Protein AF-A0A7V8SQU5-F1 (afdb_monomer_lite)

Foldseek 3Di:
DDCADLPFNFDCVLCVVLADPPWDKDKDWDDDLQPPLPDFIKIFIDTNNHTFKIKTKDQAAPPDVQDDQQQSVQCVVPVPLKDFDDAPFRKIFGLFAIKTKDFFARDPVDPPRGGMMMMIMGGDDCPSVPPDSVRSRVSRSSRRRSVVVRSVVSDDGDDD

Sequence (160 aa):
MPKNLCGLDVPQALYEEMFLPGKKIYHQLHGSWKEYKTDSPTCKYMVDGMPAVSFTPSWEYSSEKGYPDPLFQARRRSVSESKMYKAKYETATWPRGAASVMRCLREPSSKSGADRFMVVVSMANADLENIDGDRAHEYFGKLSEAVMEEVSKKIKCPKP

Structure (mmCIF, N/CA/C/O backbone):
data_AF-A0A7V8SQU5-F1
#
_entry.id   AF-A0A7V8SQU5-F1
#
loop_
_atom_site.group_PDB
_atom_site.id
_atom_site.type_symbol
_atom_site.label_atom_id
_atom_site.label_alt_id
_atom_site.label_comp_id
_atom_site.label_asym_id
_atom_site.label_entity_id
_atom_site.label_seq_id
_atom_site.pdbx_PDB_ins_code
_atom_site.Cartn_x
_atom_site.Cartn_y
_atom_site.Cartn_z
_atom_site.occupancy
_atom_site.B_iso_or_equiv
_atom_site.auth_seq_id
_atom_site.auth_comp_id
_atom_site.auth_asym_id
_atom_site.auth_atom_id
_atom_site.pdbx_PDB_model_num
ATOM 1 N N . MET A 1 1 ? -12.140 -3.058 16.711 1.00 80.56 1 MET A N 1
ATOM 2 C CA . MET A 1 1 ? -11.926 -2.674 15.301 1.00 80.56 1 MET A CA 1
ATOM 3 C C . MET A 1 1 ? -11.504 -1.209 15.233 1.00 80.56 1 MET A C 1
ATOM 5 O O . MET A 1 1 ? -12.140 -0.409 15.918 1.00 80.56 1 MET A O 1
ATOM 9 N N . PRO A 1 2 ? -10.445 -0.835 14.494 1.00 80.44 2 PRO A N 1
ATOM 10 C CA . PRO A 1 2 ? -10.083 0.570 14.313 1.00 80.44 2 PRO A CA 1
ATOM 11 C C . PRO A 1 2 ? -11.071 1.290 13.377 1.00 80.44 2 PRO A C 1
ATOM 13 O O . PRO A 1 2 ? -11.519 0.717 12.386 1.00 80.44 2 PRO A O 1
ATOM 16 N N . LYS A 1 3 ? -11.410 2.551 13.696 1.00 83.00 3 LYS A N 1
ATOM 17 C CA . LYS A 1 3 ? -12.332 3.391 12.897 1.00 83.00 3 LYS A CA 1
ATOM 18 C C . LYS A 1 3 ? -11.715 3.913 11.594 1.00 83.00 3 LYS A C 1
ATOM 20 O O . LYS A 1 3 ? -12.445 4.273 10.685 1.00 83.00 3 LYS A O 1
ATOM 25 N N . ASN A 1 4 ? -10.389 4.007 11.550 1.00 84.25 4 ASN A N 1
ATOM 26 C CA . ASN A 1 4 ? -9.607 4.371 10.376 1.00 84.25 4 ASN A CA 1
ATOM 27 C C . ASN A 1 4 ? -8.306 3.559 10.367 1.00 84.25 4 ASN A C 1
ATOM 29 O O . ASN A 1 4 ? -7.879 3.040 11.406 1.00 84.25 4 ASN A O 1
ATOM 33 N N . LEU A 1 5 ? -7.683 3.448 9.197 1.00 85.50 5 LEU A N 1
ATOM 34 C CA . LEU A 1 5 ? -6.478 2.653 8.999 1.00 85.50 5 LEU A CA 1
ATOM 35 C C . LEU A 1 5 ? -5.279 3.592 8.885 1.00 85.50 5 LEU A C 1
ATOM 37 O O . LEU A 1 5 ? -5.122 4.293 7.894 1.00 85.50 5 LEU A O 1
ATOM 41 N N . CYS A 1 6 ? -4.449 3.663 9.924 1.00 82.44 6 CYS A N 1
ATOM 42 C CA . CYS A 1 6 ? -3.305 4.575 10.001 1.00 82.44 6 CYS A CA 1
ATOM 43 C C . CYS A 1 6 ? -3.666 6.061 9.847 1.00 82.44 6 CYS A C 1
ATOM 45 O O . CYS A 1 6 ? -2.854 6.833 9.346 1.00 82.44 6 CYS A O 1
ATOM 47 N N . GLY A 1 7 ? -4.873 6.482 10.240 1.00 83.81 7 GLY A N 1
ATOM 48 C CA . GLY A 1 7 ? -5.354 7.848 9.989 1.00 83.81 7 GLY A CA 1
ATOM 49 C C . GLY A 1 7 ? -5.730 8.129 8.524 1.00 83.81 7 GLY A C 1
ATOM 50 O O . GLY A 1 7 ? -5.855 9.296 8.138 1.00 83.81 7 GLY A O 1
ATOM 51 N N . LEU A 1 8 ? -5.882 7.078 7.713 1.00 87.38 8 LEU A N 1
ATOM 52 C CA . LEU A 1 8 ? -6.449 7.104 6.366 1.00 87.38 8 LEU A CA 1
ATOM 53 C C . LEU A 1 8 ? -7.908 6.642 6.422 1.00 87.38 8 LEU A C 1
ATOM 55 O O . LEU A 1 8 ? -8.231 5.680 7.128 1.00 87.38 8 LEU A O 1
ATOM 59 N N . ASP A 1 9 ? -8.769 7.284 5.638 1.00 92.06 9 ASP A N 1
ATOM 60 C CA . ASP A 1 9 ? -10.209 7.010 5.597 1.00 92.06 9 ASP A CA 1
ATOM 61 C C . ASP A 1 9 ? -10.525 5.849 4.633 1.00 92.06 9 ASP A C 1
ATOM 63 O O . ASP A 1 9 ? -11.365 5.940 3.741 1.00 92.06 9 ASP A O 1
ATOM 67 N N . VAL A 1 10 ? -9.804 4.735 4.803 1.00 91.19 10 VAL A N 1
ATOM 68 C CA . VAL A 1 10 ? -10.004 3.497 4.037 1.00 91.19 10 VAL A CA 1
ATOM 69 C C . VAL A 1 10 ? -11.324 2.843 4.471 1.00 91.19 10 VAL A C 1
ATOM 71 O O . VAL A 1 10 ? -11.587 2.769 5.673 1.00 91.19 10 VAL A O 1
ATOM 74 N N . PRO A 1 11 ? -12.155 2.325 3.546 1.00 92.06 11 PRO A N 1
ATOM 75 C CA . PRO A 1 11 ? -13.377 1.612 3.908 1.00 92.06 11 PRO A CA 1
ATOM 76 C C . PRO A 1 11 ? -13.114 0.415 4.832 1.00 92.06 11 PRO A C 1
ATOM 78 O O . PRO A 1 11 ? -12.289 -0.445 4.524 1.00 92.06 11 PRO A O 1
ATOM 81 N N . GLN A 1 12 ? -13.864 0.324 5.936 1.00 89.75 12 GLN A N 1
ATOM 82 C CA . GLN A 1 12 ? -13.672 -0.713 6.959 1.00 89.75 12 GLN A CA 1
ATOM 83 C C . GLN A 1 12 ? -13.773 -2.143 6.411 1.00 89.75 12 GLN A C 1
ATOM 85 O O . GLN A 1 12 ? -12.974 -2.999 6.789 1.00 89.75 12 GLN A O 1
ATOM 90 N N . ALA A 1 13 ? -14.684 -2.377 5.462 1.00 89.75 13 ALA A N 1
ATOM 91 C CA . ALA A 1 13 ? -14.873 -3.672 4.806 1.00 89.75 13 ALA A CA 1
ATOM 92 C C . ALA A 1 13 ? -13.598 -4.219 4.130 1.00 89.75 13 ALA A C 1
ATOM 94 O O . ALA A 1 13 ? -13.492 -5.416 3.894 1.00 89.75 13 ALA A O 1
ATOM 95 N N . LEU A 1 14 ? -12.612 -3.365 3.819 1.00 89.06 14 LEU A N 1
ATOM 96 C CA . LEU A 1 14 ? -11.354 -3.791 3.199 1.00 89.06 14 LEU A CA 1
ATOM 97 C C . LEU A 1 14 ? -10.303 -4.272 4.202 1.00 89.06 14 LEU A C 1
ATOM 99 O O . LEU A 1 14 ? -9.347 -4.922 3.796 1.00 89.06 14 LEU A O 1
ATOM 103 N N . TYR A 1 15 ? -10.436 -3.958 5.492 1.00 86.69 15 TYR A N 1
ATOM 104 C CA . TYR A 1 15 ? -9.426 -4.308 6.498 1.00 86.69 15 TYR A CA 1
ATOM 105 C C . TYR A 1 15 ? -9.987 -5.031 7.722 1.00 86.69 15 TYR A C 1
ATOM 107 O O . TYR A 1 15 ? -9.214 -5.464 8.571 1.00 86.69 15 TYR A O 1
ATOM 115 N N . GLU A 1 16 ? -11.305 -5.180 7.846 1.00 85.06 16 GLU A N 1
ATOM 116 C CA . GLU A 1 16 ? -11.910 -5.830 9.010 1.00 85.06 16 GLU A CA 1
ATOM 117 C C . GLU A 1 16 ? -11.478 -7.289 9.190 1.00 85.06 16 GLU A C 1
ATOM 119 O O . GLU A 1 16 ? -11.254 -7.712 10.323 1.00 85.06 16 GLU A O 1
ATOM 124 N N . GLU A 1 17 ? -11.243 -8.020 8.094 1.00 79.94 17 GLU A N 1
ATOM 125 C CA . GLU A 1 17 ? -10.726 -9.398 8.133 1.00 79.94 17 GLU A CA 1
ATOM 126 C C . GLU A 1 17 ? -9.335 -9.494 8.796 1.00 79.94 17 GLU A C 1
ATOM 128 O O . GLU A 1 17 ? -8.969 -10.548 9.310 1.00 79.94 17 GLU A O 1
ATOM 133 N N . MET A 1 18 ? -8.574 -8.393 8.876 1.00 78.06 18 MET A N 1
ATOM 134 C CA . MET A 1 18 ? -7.271 -8.362 9.560 1.00 78.06 18 MET A CA 1
ATOM 135 C C . MET A 1 18 ? -7.377 -8.316 11.087 1.00 78.06 18 MET A C 1
ATOM 137 O O . MET A 1 18 ? -6.387 -8.542 11.785 1.00 78.06 18 MET A O 1
ATOM 141 N N . PHE A 1 19 ? -8.546 -7.961 11.621 1.00 80.25 19 PHE A N 1
ATOM 142 C CA . PHE A 1 19 ? -8.746 -7.649 13.033 1.00 80.25 19 PHE A CA 1
ATOM 143 C C . PHE A 1 19 ? -9.881 -8.496 13.604 1.00 80.25 19 PHE A C 1
ATOM 145 O O . PHE A 1 19 ? -11.001 -8.016 13.799 1.00 80.25 19 PHE A O 1
ATOM 152 N N . LEU A 1 20 ? -9.573 -9.760 13.897 1.00 71.06 20 LEU A N 1
ATOM 153 C CA . LEU A 1 20 ? -10.556 -10.716 14.399 1.00 71.06 20 LEU A CA 1
ATOM 154 C C . LEU A 1 20 ? -11.296 -10.203 15.658 1.00 71.06 20 LEU A C 1
ATOM 156 O O . LEU A 1 20 ? -10.688 -9.555 16.523 1.00 71.06 20 LEU A O 1
ATOM 160 N N . PRO A 1 21 ? -12.603 -10.503 15.798 1.00 69.56 21 PRO A N 1
ATOM 161 C CA . PRO A 1 21 ? -13.385 -10.133 16.975 1.00 69.56 21 PRO A CA 1
ATOM 162 C C . PRO A 1 21 ? -12.774 -10.656 18.283 1.00 69.56 21 PRO A C 1
ATOM 164 O O . PRO A 1 21 ? -12.199 -11.739 18.332 1.00 69.56 21 PRO A O 1
ATOM 167 N N . GLY A 1 22 ? -12.918 -9.890 19.370 1.00 62.59 22 GLY A N 1
ATOM 168 C CA . GLY A 1 22 ? -12.472 -10.294 20.713 1.00 62.59 22 GLY A CA 1
ATOM 169 C C . GLY A 1 22 ? -10.975 -10.120 20.998 1.00 62.59 22 GLY A C 1
ATOM 170 O O . GLY A 1 22 ? -10.549 -10.315 22.134 1.00 62.59 22 GLY A O 1
ATOM 171 N N . LYS A 1 23 ? -10.183 -9.707 20.005 1.00 73.38 23 LYS A N 1
ATOM 172 C CA . LYS A 1 23 ? -8.744 -9.470 20.150 1.00 73.38 23 LYS A CA 1
ATOM 173 C C . LYS A 1 23 ? -8.427 -8.055 20.632 1.00 73.38 23 LYS A C 1
ATOM 175 O O . LYS A 1 23 ? -9.091 -7.088 20.242 1.00 73.38 23 LYS A O 1
ATOM 180 N N . LYS A 1 24 ? -7.380 -7.900 21.449 1.00 75.81 24 LYS A N 1
ATOM 181 C CA . LYS A 1 24 ? -6.889 -6.573 21.861 1.00 75.81 24 LYS A CA 1
ATOM 182 C C . LYS A 1 24 ? -6.062 -5.966 20.737 1.00 75.81 24 LYS A C 1
ATOM 184 O O . LYS A 1 24 ? -5.063 -6.546 20.322 1.00 75.81 24 LYS A O 1
ATOM 189 N N . ILE A 1 25 ? -6.469 -4.788 20.269 1.00 77.44 25 ILE A N 1
ATOM 190 C CA . ILE A 1 25 ? -5.799 -4.081 19.174 1.00 77.44 25 ILE A CA 1
ATOM 191 C C . ILE A 1 25 ? -4.989 -2.926 19.750 1.00 77.44 25 ILE A C 1
ATOM 193 O O . ILE A 1 25 ? -5.543 -2.028 20.383 1.00 77.44 25 ILE A O 1
ATOM 197 N N . TYR A 1 26 ? -3.692 -2.923 19.468 1.00 79.31 26 TYR A N 1
ATOM 198 C CA . TYR A 1 26 ? -2.799 -1.802 19.732 1.00 79.31 26 TYR A CA 1
ATOM 199 C C . TYR A 1 26 ? -2.330 -1.229 18.401 1.00 79.31 26 TYR A C 1
ATOM 201 O O . TYR A 1 26 ? -2.071 -1.981 17.463 1.00 79.31 26 TYR A O 1
ATOM 209 N N . HIS A 1 27 ? -2.210 0.090 18.306 1.00 79.69 27 HIS A N 1
ATOM 210 C CA . HIS A 1 27 ? -1.648 0.735 17.126 1.00 79.69 27 HIS A CA 1
ATOM 211 C C . HIS A 1 27 ? -0.452 1.592 17.523 1.00 79.69 27 HIS A C 1
ATOM 213 O O . HIS A 1 27 ? -0.456 2.243 18.567 1.00 79.69 27 HIS A O 1
ATOM 219 N N . GLN A 1 28 ? 0.565 1.592 16.674 1.00 75.75 28 GLN A N 1
ATOM 220 C CA . GLN A 1 28 ? 1.710 2.484 16.752 1.00 75.75 28 GLN A CA 1
ATOM 221 C C . GLN A 1 28 ? 1.779 3.243 15.433 1.00 75.75 28 GLN A C 1
ATOM 223 O O . GLN A 1 28 ? 1.985 2.641 14.378 1.00 75.75 28 GLN A O 1
ATOM 228 N N . LEU A 1 29 ? 1.567 4.554 15.501 1.00 76.06 29 LEU A N 1
ATOM 229 C CA . LEU A 1 29 ? 1.781 5.471 14.392 1.00 76.06 29 LEU A CA 1
ATOM 230 C C . LEU A 1 29 ? 2.966 6.361 14.762 1.00 76.06 29 LEU A C 1
ATOM 232 O O . LEU A 1 29 ? 2.891 7.125 15.722 1.00 76.06 29 LEU A O 1
ATOM 236 N N . HIS A 1 30 ? 4.056 6.248 14.012 1.00 70.06 30 HIS A N 1
ATOM 237 C CA . HIS A 1 30 ? 5.184 7.165 14.120 1.00 70.06 30 HIS A CA 1
ATOM 238 C C . HIS A 1 30 ? 5.071 8.201 13.007 1.00 70.06 30 HIS A C 1
ATOM 240 O O . HIS A 1 30 ? 5.063 7.820 11.844 1.00 70.06 30 HIS A O 1
ATOM 246 N N . GLY A 1 31 ? 4.995 9.489 13.350 1.00 67.19 31 GLY A N 1
ATOM 247 C CA . GLY A 1 31 ? 4.848 10.586 12.386 1.00 67.19 31 GLY A CA 1
ATOM 248 C C . GLY A 1 31 ? 3.400 10.849 11.956 1.00 67.19 31 GLY A C 1
ATOM 249 O O . GLY A 1 31 ? 2.453 10.262 12.479 1.00 67.19 31 GLY A O 1
ATOM 250 N N . SER A 1 32 ? 3.215 11.757 10.998 1.00 66.44 32 SER A N 1
ATOM 251 C CA . SER A 1 32 ? 1.896 12.122 10.478 1.00 66.44 32 SER A CA 1
ATOM 252 C C . SER A 1 32 ? 1.882 12.151 8.953 1.00 66.44 32 SER A C 1
ATOM 254 O O . SER A 1 32 ? 2.861 12.542 8.316 1.00 66.44 32 SER A O 1
ATOM 256 N N . TRP A 1 33 ? 0.734 11.824 8.344 1.00 67.75 33 TRP A N 1
ATOM 257 C CA . TRP A 1 33 ? 0.581 11.947 6.888 1.00 67.75 33 TRP A CA 1
ATOM 258 C C . TRP A 1 33 ? 0.633 13.399 6.377 1.00 67.75 33 TRP A C 1
ATOM 260 O O . TRP A 1 33 ? 0.684 13.625 5.172 1.00 67.75 33 TRP A O 1
ATOM 270 N N . LYS A 1 34 ? 0.636 14.390 7.279 1.00 58.00 34 LYS A N 1
ATOM 271 C CA . LYS A 1 34 ? 0.696 15.822 6.954 1.00 58.00 34 LYS A CA 1
ATOM 272 C C . LYS A 1 34 ? 2.126 16.384 6.939 1.00 58.00 34 LYS A C 1
ATOM 274 O O . LYS A 1 34 ? 2.353 17.407 6.300 1.00 58.00 34 LYS A O 1
ATOM 279 N N . GLU A 1 35 ? 3.087 15.722 7.587 1.00 55.97 35 GLU A N 1
ATOM 280 C CA . GLU A 1 35 ? 4.474 16.195 7.771 1.00 55.97 35 GLU A CA 1
ATOM 281 C C . GLU A 1 35 ? 5.499 15.423 6.915 1.00 55.97 35 GLU A C 1
ATOM 283 O O . GLU A 1 35 ? 6.696 15.449 7.184 1.00 55.97 35 GLU A O 1
ATOM 288 N N . TYR A 1 36 ? 5.044 14.792 5.825 1.00 57.69 36 TYR A N 1
ATOM 289 C CA . TYR A 1 36 ? 5.797 13.907 4.911 1.00 57.69 36 TYR A CA 1
ATOM 290 C C . TYR A 1 36 ? 7.029 14.493 4.198 1.00 57.69 36 TYR A C 1
ATOM 292 O O . TYR A 1 36 ? 7.591 13.877 3.285 1.00 57.69 36 TYR A O 1
ATOM 300 N N . LYS A 1 37 ? 7.450 15.701 4.579 1.00 54.41 37 LYS A N 1
ATOM 301 C CA . LYS A 1 37 ? 8.622 16.372 4.025 1.00 54.41 37 LYS A CA 1
ATOM 302 C C . LYS A 1 37 ? 9.927 15.687 4.424 1.00 54.41 37 LYS A C 1
ATOM 304 O O . LYS A 1 37 ? 10.874 15.797 3.647 1.00 54.41 37 LYS A O 1
ATOM 309 N N . THR A 1 38 ? 9.996 14.966 5.548 1.00 50.94 38 THR A N 1
ATOM 310 C CA . THR A 1 38 ? 11.256 14.392 6.069 1.00 50.94 38 THR A CA 1
ATOM 311 C C . THR A 1 38 ? 11.176 12.901 6.386 1.00 50.94 38 THR A C 1
ATOM 313 O O . THR A 1 38 ? 11.974 12.157 5.818 1.00 50.94 38 THR A O 1
ATOM 316 N N . ASP A 1 39 ? 10.186 12.460 7.170 1.00 56.66 39 ASP A N 1
ATOM 317 C CA . ASP A 1 39 ? 10.068 11.072 7.638 1.00 56.66 39 ASP A CA 1
ATOM 318 C C . ASP A 1 39 ? 8.797 10.404 7.104 1.00 56.66 39 ASP A C 1
ATOM 320 O O . ASP A 1 39 ? 7.720 10.999 7.091 1.00 56.66 39 ASP A O 1
ATOM 324 N N . SER A 1 40 ? 8.921 9.158 6.638 1.00 62.28 40 SER A N 1
ATOM 325 C CA . SER A 1 40 ? 7.778 8.383 6.145 1.00 62.28 40 SER A CA 1
ATOM 326 C C . SER A 1 40 ? 7.070 7.719 7.332 1.00 62.28 40 SER A C 1
ATOM 328 O O . SER A 1 40 ? 7.663 6.816 7.929 1.00 62.28 40 SER A O 1
ATOM 330 N N . PRO A 1 41 ? 5.844 8.128 7.724 1.00 67.38 41 PRO A N 1
ATOM 331 C CA . PRO A 1 41 ? 5.166 7.556 8.866 1.00 67.38 41 PRO A CA 1
ATOM 332 C C . PRO A 1 41 ? 4.981 6.060 8.731 1.00 67.38 41 PRO A C 1
ATOM 334 O O . PRO A 1 41 ? 4.337 5.561 7.816 1.00 67.38 41 PRO A O 1
ATOM 337 N N . THR A 1 42 ? 5.531 5.335 9.691 1.00 76.62 42 THR A N 1
ATOM 338 C CA . THR A 1 42 ? 5.291 3.906 9.797 1.00 76.62 42 THR A CA 1
ATOM 339 C C . THR A 1 42 ? 4.106 3.684 10.708 1.00 76.62 42 THR A C 1
ATOM 341 O O . THR A 1 42 ? 3.994 4.261 11.792 1.00 76.62 42 THR A O 1
ATOM 344 N N . CYS A 1 43 ? 3.202 2.835 10.244 1.00 85.06 43 CYS A N 1
ATOM 345 C CA . CYS A 1 43 ? 2.027 2.455 10.993 1.00 85.06 43 CYS A CA 1
ATOM 346 C C . CYS A 1 43 ? 2.030 0.947 11.171 1.00 85.06 43 CYS A C 1
ATOM 348 O O . CYS A 1 43 ? 2.193 0.194 10.209 1.00 85.06 43 CYS A O 1
ATOM 350 N N . LYS A 1 44 ? 1.876 0.506 12.414 1.00 85.62 44 LYS A N 1
ATOM 351 C CA . LYS A 1 44 ? 1.815 -0.904 12.774 1.00 85.62 44 LYS A CA 1
ATOM 352 C C . LYS A 1 44 ? 0.624 -1.132 13.679 1.00 85.62 44 LYS A C 1
ATOM 354 O O . LYS A 1 44 ? 0.413 -0.388 14.636 1.00 85.62 44 LYS A O 1
ATOM 359 N N . TYR A 1 45 ? -0.116 -2.190 13.401 1.00 85.06 45 TYR A N 1
ATOM 360 C CA . TYR A 1 45 ? -1.120 -2.704 14.310 1.00 85.06 45 TYR A CA 1
ATOM 361 C C . TYR A 1 45 ? -0.655 -4.023 14.903 1.00 85.06 45 TYR A C 1
ATOM 363 O O . TYR A 1 45 ? -0.081 -4.862 14.207 1.00 85.06 45 TYR A O 1
ATOM 371 N N . MET A 1 46 ? -0.944 -4.201 16.185 1.00 82.00 46 MET A N 1
ATOM 372 C CA . MET A 1 46 ? -0.730 -5.438 16.915 1.00 82.00 46 MET A CA 1
ATOM 373 C C . MET A 1 46 ? -2.072 -5.990 17.389 1.00 82.00 46 MET A C 1
ATOM 375 O O . MET A 1 46 ? -2.917 -5.235 17.872 1.00 82.00 46 MET A O 1
ATOM 379 N N . VAL A 1 47 ? -2.245 -7.300 17.270 1.00 80.50 47 VAL A N 1
ATOM 380 C CA . VAL A 1 47 ? -3.416 -8.064 17.706 1.00 80.50 47 VAL A CA 1
ATOM 381 C C . VAL A 1 47 ? -2.923 -9.040 18.770 1.00 80.50 47 VAL A C 1
ATOM 383 O O . VAL A 1 47 ? -2.027 -9.837 18.509 1.00 80.50 47 VAL A O 1
ATOM 386 N N . ASP A 1 48 ? -3.431 -8.912 19.998 1.00 80.88 48 ASP A N 1
ATOM 387 C CA . ASP A 1 48 ? -2.958 -9.654 21.181 1.00 80.88 48 ASP A CA 1
ATOM 388 C C . ASP A 1 48 ? -1.433 -9.561 21.405 1.00 80.88 48 ASP A C 1
ATOM 390 O O . ASP A 1 48 ? -0.782 -10.504 21.845 1.00 80.88 48 ASP A O 1
ATOM 394 N N . GLY A 1 49 ? -0.843 -8.402 21.095 1.00 73.44 49 GLY A N 1
ATOM 395 C CA . GLY A 1 49 ? 0.597 -8.161 21.248 1.00 73.44 49 GLY A CA 1
ATOM 396 C C . GLY A 1 49 ? 1.470 -8.702 20.109 1.00 73.44 49 GLY A C 1
ATOM 397 O O . GLY A 1 49 ? 2.671 -8.450 20.114 1.00 73.44 49 GLY A O 1
ATOM 398 N N . MET A 1 50 ? 0.893 -9.373 19.106 1.00 74.25 50 MET A N 1
ATOM 399 C CA . MET A 1 50 ? 1.609 -9.822 17.906 1.00 74.25 50 MET A CA 1
ATOM 400 C C . MET A 1 50 ? 1.398 -8.852 16.736 1.00 74.25 50 MET A C 1
ATOM 402 O O . MET A 1 50 ? 0.283 -8.354 16.570 1.00 74.25 50 MET A O 1
ATOM 406 N N . PRO A 1 51 ? 2.417 -8.568 15.899 1.00 72.19 51 PRO A N 1
ATOM 407 C CA . PRO A 1 51 ? 2.239 -7.759 14.696 1.00 72.19 51 PRO A CA 1
ATOM 408 C C . PRO A 1 51 ? 1.165 -8.362 13.784 1.00 72.19 51 PRO A C 1
ATOM 410 O O . PRO A 1 51 ? 1.254 -9.524 13.402 1.00 72.19 51 PRO A O 1
ATOM 413 N N . ALA A 1 52 ? 0.158 -7.572 13.423 1.00 81.44 52 ALA A N 1
ATOM 414 C CA . ALA A 1 52 ? -0.915 -8.005 12.535 1.00 81.44 52 ALA A CA 1
ATOM 415 C C . ALA A 1 52 ? -0.713 -7.450 11.129 1.00 81.44 52 ALA A C 1
ATOM 417 O O . ALA A 1 52 ? -0.591 -8.212 10.172 1.00 81.44 52 ALA A O 1
ATOM 418 N N . VAL A 1 53 ? -0.603 -6.124 11.024 1.00 85.12 53 VAL A N 1
ATOM 419 C CA . VAL A 1 53 ? -0.410 -5.419 9.757 1.00 85.12 53 VAL A CA 1
ATOM 420 C C . VAL A 1 53 ? 0.536 -4.235 9.937 1.00 85.12 53 VAL A C 1
ATOM 422 O O . VAL A 1 53 ? 0.514 -3.544 10.960 1.00 85.12 53 VAL A O 1
ATOM 425 N N . SER A 1 54 ? 1.373 -3.997 8.934 1.00 87.81 54 SER A N 1
ATOM 426 C CA . SER A 1 54 ? 2.265 -2.851 8.847 1.00 87.81 54 SER A CA 1
ATOM 427 C C . SER A 1 54 ? 2.118 -2.133 7.514 1.00 87.81 54 SER A C 1
ATOM 429 O O . SER A 1 54 ? 2.048 -2.769 6.462 1.00 87.81 54 SER A O 1
ATOM 431 N N . PHE A 1 55 ? 2.164 -0.810 7.581 1.00 89.19 55 PHE A N 1
ATOM 432 C CA . PHE A 1 55 ? 2.191 0.094 6.445 1.00 89.19 55 PHE A CA 1
ATOM 433 C C . PHE A 1 55 ? 3.541 0.798 6.464 1.00 89.19 55 PHE A C 1
ATOM 435 O O . PHE A 1 55 ? 3.897 1.472 7.438 1.00 89.19 55 PHE A O 1
ATOM 442 N N . THR A 1 56 ? 4.314 0.588 5.406 1.00 88.56 56 THR A N 1
ATOM 443 C CA . THR A 1 56 ? 5.655 1.144 5.236 1.00 88.56 56 THR A CA 1
ATOM 444 C C . THR A 1 56 ? 5.663 2.007 3.982 1.00 88.56 56 THR A C 1
ATOM 446 O O . THR A 1 56 ? 5.769 1.479 2.874 1.00 88.56 56 THR A O 1
ATOM 449 N N . PRO A 1 57 ? 5.490 3.322 4.143 1.00 87.50 57 PRO A N 1
ATOM 450 C CA . PRO A 1 57 ? 5.639 4.269 3.060 1.00 87.50 57 PRO A CA 1
ATOM 451 C C . PRO A 1 57 ? 7.112 4.601 2.830 1.00 87.50 57 PRO A C 1
ATOM 453 O O . PRO A 1 57 ? 7.909 4.598 3.770 1.00 87.50 57 PRO A O 1
ATOM 456 N N . SER A 1 58 ? 7.454 4.940 1.595 1.00 85.81 58 SER A N 1
ATOM 457 C CA . SER A 1 58 ? 8.787 5.405 1.231 1.00 85.81 58 SER A CA 1
ATOM 458 C C . SER A 1 58 ? 8.758 6.288 -0.015 1.00 85.81 58 SER A C 1
ATOM 460 O O . SER A 1 58 ? 7.929 6.127 -0.913 1.00 85.81 58 SER A O 1
ATOM 462 N N . TRP A 1 59 ? 9.683 7.245 -0.049 1.00 84.75 59 TRP A N 1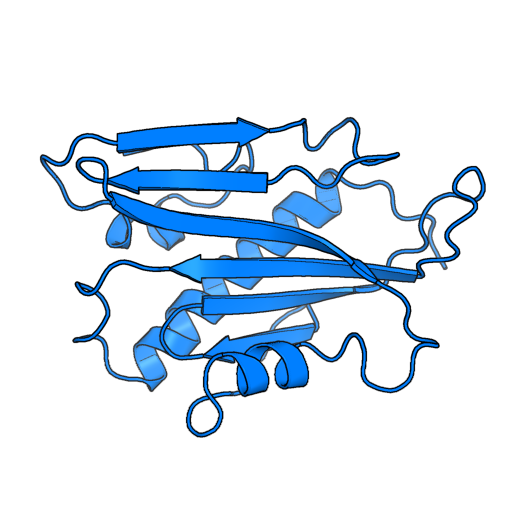
ATOM 463 C CA . TRP A 1 59 ? 10.027 7.992 -1.255 1.00 84.75 59 TRP A CA 1
ATOM 464 C C . TRP A 1 59 ? 11.101 7.226 -2.018 1.00 84.75 59 TRP A C 1
ATOM 466 O O . TRP A 1 59 ? 12.097 6.822 -1.424 1.00 84.75 59 TRP A O 1
ATOM 476 N N . GLU A 1 60 ? 10.896 7.052 -3.317 1.00 84.69 60 GLU A N 1
ATOM 477 C CA . GLU A 1 60 ? 11.694 6.173 -4.166 1.00 84.69 60 GLU A CA 1
ATOM 478 C C . GLU A 1 60 ? 12.168 6.903 -5.434 1.00 84.69 60 GLU A C 1
ATOM 480 O O . GLU A 1 60 ? 11.558 7.887 -5.869 1.00 84.69 60 GLU A O 1
ATOM 485 N N . TYR A 1 61 ? 13.238 6.392 -6.046 1.00 82.06 61 TYR A N 1
ATOM 486 C CA . TYR A 1 61 ? 13.881 6.969 -7.229 1.00 82.06 61 TYR A CA 1
ATOM 487 C C . TYR A 1 61 ? 13.701 6.088 -8.453 1.00 82.06 61 TYR A C 1
ATOM 489 O O . TYR A 1 61 ? 14.208 4.973 -8.479 1.00 82.06 61 TYR A O 1
ATOM 497 N N . SER A 1 62 ? 13.066 6.590 -9.508 1.00 75.19 62 SER A N 1
ATOM 498 C CA . SER A 1 62 ? 12.948 5.850 -10.770 1.00 75.19 62 SER A CA 1
ATOM 499 C C . SER A 1 62 ? 14.274 5.644 -11.505 1.00 75.19 62 SER A C 1
ATOM 501 O O . SER A 1 62 ? 14.364 4.766 -12.362 1.00 75.19 62 SER A O 1
ATOM 503 N N . SER A 1 63 ? 15.286 6.461 -11.198 1.00 66.50 63 SER A N 1
ATOM 504 C CA . SER A 1 63 ? 16.612 6.412 -11.815 1.00 66.50 63 SER A CA 1
ATOM 505 C C . SER A 1 63 ? 17.537 5.360 -11.197 1.00 66.50 63 SER A C 1
ATOM 507 O O . SER A 1 63 ? 18.586 5.059 -11.774 1.00 66.50 63 SER A O 1
ATOM 509 N N . GLU A 1 64 ? 17.178 4.777 -10.050 1.00 66.06 64 GLU A N 1
ATOM 510 C CA . GLU A 1 64 ? 17.980 3.735 -9.419 1.00 66.06 64 GLU A CA 1
ATOM 511 C C . GLU A 1 64 ? 17.804 2.391 -10.137 1.00 66.06 64 GLU A C 1
ATOM 513 O O . GLU A 1 64 ? 16.700 1.918 -10.410 1.00 66.06 64 GLU A O 1
ATOM 518 N N . LYS A 1 65 ? 18.923 1.723 -10.447 1.00 55.28 65 LYS A N 1
ATOM 519 C CA . LYS A 1 65 ? 18.884 0.377 -11.031 1.00 55.28 65 LYS A CA 1
ATOM 520 C C . LYS A 1 65 ? 18.186 -0.584 -10.064 1.00 55.28 65 LYS A C 1
ATOM 522 O O . LYS A 1 65 ? 18.731 -0.914 -9.017 1.00 55.28 65 LYS A O 1
ATOM 527 N N . GLY A 1 66 ? 17.024 -1.091 -10.470 1.00 61.84 66 GLY A N 1
ATOM 528 C CA . GLY A 1 66 ? 16.279 -2.105 -9.723 1.00 61.84 66 GLY A CA 1
ATOM 529 C C . GLY A 1 66 ? 15.200 -1.572 -8.775 1.00 61.84 66 GLY A C 1
ATOM 530 O O . GLY A 1 66 ? 14.584 -2.395 -8.103 1.00 61.84 66 GLY A O 1
ATOM 531 N N . TYR A 1 67 ? 14.918 -0.262 -8.742 1.00 61.31 67 TYR A N 1
ATOM 532 C CA . TYR A 1 67 ? 13.767 0.294 -8.014 1.00 61.31 67 TYR A CA 1
ATOM 533 C C . TYR A 1 67 ? 13.160 1.548 -8.680 1.00 61.31 67 TYR A C 1
ATOM 535 O O . TYR A 1 67 ? 13.841 2.205 -9.457 1.00 61.31 67 TYR A O 1
ATOM 543 N N . PRO A 1 68 ? 11.880 1.885 -8.384 1.00 64.88 68 PRO A N 1
ATOM 544 C CA . PRO A 1 68 ? 10.911 1.096 -7.633 1.00 64.88 68 PRO A CA 1
ATOM 545 C C . PRO A 1 68 ? 9.931 0.362 -8.550 1.00 64.88 68 PRO A C 1
ATOM 547 O O . PRO A 1 68 ? 8.954 0.927 -9.045 1.00 64.88 68 PRO A O 1
ATOM 550 N N . ASP A 1 69 ? 10.195 -0.927 -8.746 1.00 81.19 69 ASP A N 1
ATOM 551 C CA . ASP A 1 69 ? 9.242 -1.859 -9.338 1.00 81.19 69 ASP A CA 1
ATOM 552 C C . ASP A 1 69 ? 8.455 -2.536 -8.194 1.00 81.19 69 ASP A C 1
ATOM 554 O O . ASP A 1 69 ? 9.055 -3.267 -7.390 1.00 81.19 69 ASP A O 1
ATOM 558 N N . PRO A 1 70 ? 7.131 -2.310 -8.069 1.00 81.88 70 PRO A N 1
ATOM 559 C CA . PRO A 1 70 ? 6.324 -2.973 -7.048 1.00 81.88 70 PRO A CA 1
ATOM 560 C C . PRO A 1 70 ? 6.404 -4.501 -7.169 1.00 81.88 70 PRO A C 1
ATOM 562 O O . PRO A 1 70 ? 6.407 -5.196 -6.150 1.00 81.88 70 PRO A O 1
ATOM 565 N N . LEU A 1 71 ? 6.553 -5.043 -8.383 1.00 83.69 71 LEU A N 1
ATOM 566 C CA . LEU A 1 71 ? 6.714 -6.477 -8.602 1.00 83.69 71 LEU A CA 1
ATOM 567 C C . LEU A 1 71 ? 8.047 -6.982 -8.056 1.00 83.69 71 LEU A C 1
ATOM 569 O O . LEU A 1 71 ? 8.101 -8.077 -7.500 1.00 83.69 71 LEU A O 1
ATOM 573 N N . PHE A 1 72 ? 9.113 -6.187 -8.143 1.00 85.44 72 PHE A N 1
ATOM 574 C CA . PHE 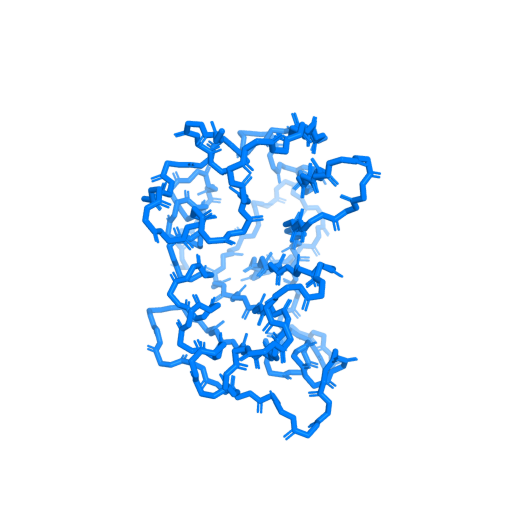A 1 72 ? 10.383 -6.525 -7.507 1.00 85.44 72 PHE A CA 1
ATOM 575 C C . PHE A 1 72 ? 10.253 -6.568 -5.976 1.00 85.44 72 PHE A C 1
ATOM 577 O O . PHE A 1 72 ? 10.714 -7.526 -5.350 1.00 85.44 72 PHE A O 1
ATOM 584 N N . GLN A 1 73 ? 9.555 -5.602 -5.362 1.00 84.06 73 GLN A N 1
ATOM 585 C CA . GLN A 1 73 ? 9.257 -5.643 -3.920 1.00 84.06 73 GLN A CA 1
ATOM 586 C C . GLN A 1 73 ? 8.429 -6.869 -3.526 1.00 84.06 73 GLN A C 1
ATOM 588 O O . GLN A 1 73 ? 8.695 -7.474 -2.481 1.00 84.06 73 GLN A O 1
ATOM 593 N N . ALA A 1 74 ? 7.439 -7.229 -4.342 1.00 82.00 74 ALA A N 1
ATOM 594 C CA . ALA A 1 74 ? 6.616 -8.410 -4.128 1.00 82.00 74 ALA A CA 1
ATOM 595 C C . ALA A 1 74 ? 7.450 -9.695 -4.241 1.00 82.00 74 ALA A C 1
ATOM 597 O O . ALA A 1 74 ? 7.409 -10.521 -3.334 1.00 82.00 74 ALA A O 1
ATOM 598 N N . ARG A 1 75 ? 8.297 -9.823 -5.272 1.00 85.56 75 ARG A N 1
ATOM 599 C CA . ARG A 1 75 ? 9.201 -10.972 -5.478 1.00 85.56 75 ARG A CA 1
ATOM 600 C C . ARG A 1 75 ? 10.177 -11.179 -4.329 1.00 85.56 75 ARG A C 1
ATOM 602 O O . ARG A 1 75 ? 10.412 -12.314 -3.932 1.00 85.56 75 ARG A O 1
ATOM 609 N N . ARG A 1 76 ? 10.724 -10.100 -3.756 1.00 84.75 76 ARG A N 1
ATOM 610 C CA . ARG A 1 76 ? 11.595 -10.189 -2.568 1.00 84.75 76 ARG A CA 1
ATOM 611 C C . ARG A 1 76 ? 10.884 -10.760 -1.339 1.00 84.75 76 ARG A C 1
ATOM 613 O O . ARG A 1 76 ? 11.561 -11.236 -0.435 1.00 84.75 76 ARG A O 1
ATOM 620 N N . ARG A 1 77 ? 9.552 -10.670 -1.284 1.00 83.44 77 ARG A N 1
ATOM 621 C CA . ARG A 1 77 ? 8.722 -11.140 -0.163 1.00 83.44 77 ARG A CA 1
ATOM 622 C C . ARG A 1 77 ? 8.068 -12.491 -0.435 1.00 83.44 77 ARG A C 1
ATOM 624 O O . ARG A 1 77 ? 7.870 -13.250 0.504 1.00 83.44 77 ARG A O 1
ATOM 631 N N . SER A 1 78 ? 7.762 -12.793 -1.694 1.00 78.75 78 SER A N 1
ATOM 632 C CA . SER A 1 78 ? 7.365 -14.120 -2.154 1.00 78.75 78 SER A CA 1
ATOM 633 C C . SER A 1 78 ? 7.737 -14.298 -3.625 1.00 78.75 78 SER A C 1
ATOM 635 O O . SER A 1 78 ? 7.138 -13.693 -4.517 1.00 78.75 78 SER A O 1
ATOM 637 N N . VAL A 1 79 ? 8.758 -15.118 -3.879 1.00 73.69 79 VAL A N 1
ATOM 638 C CA . VAL A 1 79 ? 9.348 -15.285 -5.216 1.00 73.69 79 VAL A CA 1
ATOM 639 C C . VAL A 1 79 ? 8.351 -15.921 -6.188 1.00 73.69 79 VAL A C 1
ATOM 641 O O . VAL A 1 79 ? 8.210 -15.440 -7.310 1.00 73.69 79 VAL A O 1
ATOM 644 N N . SER A 1 80 ? 7.647 -16.972 -5.763 1.00 76.44 80 SER A N 1
ATOM 645 C CA . SER A 1 80 ? 6.772 -17.789 -6.617 1.00 76.44 80 SER A CA 1
ATOM 646 C C . SER A 1 80 ? 5.337 -17.280 -6.728 1.00 76.44 80 SER A C 1
ATOM 648 O O . SER A 1 80 ? 4.660 -17.587 -7.703 1.00 76.44 80 SER A O 1
ATOM 650 N N . GLU A 1 81 ? 4.871 -16.494 -5.759 1.00 83.69 81 GLU A N 1
ATOM 651 C CA . GLU A 1 81 ? 3.465 -16.083 -5.651 1.00 83.69 81 GLU A CA 1
ATOM 652 C C . GLU A 1 81 ? 3.322 -14.564 -5.731 1.00 83.69 81 GLU A C 1
ATOM 654 O O . GLU A 1 81 ? 2.478 -13.974 -5.073 1.00 83.69 81 GLU A O 1
ATOM 659 N N . SER A 1 82 ? 4.187 -13.892 -6.486 1.00 89.62 82 SER A N 1
ATOM 660 C CA . SER A 1 82 ? 4.067 -12.453 -6.719 1.00 89.62 82 SER A CA 1
ATOM 661 C C . SER A 1 82 ? 3.357 -12.181 -8.041 1.00 89.62 82 SER A C 1
ATOM 663 O O . SER A 1 82 ? 3.691 -12.767 -9.072 1.00 89.62 82 SER A O 1
ATOM 665 N N . LYS A 1 83 ? 2.370 -11.279 -8.031 1.00 91.88 83 LYS A N 1
ATOM 666 C CA . LYS A 1 83 ? 1.571 -10.939 -9.218 1.00 91.88 83 LYS A CA 1
ATOM 667 C C . LYS A 1 83 ? 1.326 -9.439 -9.306 1.00 91.88 83 LYS A C 1
ATOM 669 O O . LYS A 1 83 ? 1.123 -8.774 -8.290 1.00 91.88 83 LYS A O 1
ATOM 674 N N . MET A 1 84 ? 1.297 -8.915 -10.530 1.00 94.00 84 MET A N 1
ATOM 675 C CA . MET A 1 84 ? 0.754 -7.578 -10.774 1.00 94.00 84 MET A CA 1
ATOM 676 C C . MET A 1 84 ? -0.754 -7.594 -10.536 1.00 94.00 84 MET A C 1
ATOM 678 O O . MET A 1 84 ? -1.445 -8.508 -10.983 1.00 94.00 84 MET A O 1
ATOM 682 N N . TYR A 1 85 ? -1.255 -6.572 -9.852 1.00 93.81 85 TYR A N 1
ATOM 683 C CA . TYR A 1 85 ? -2.677 -6.354 -9.634 1.00 93.81 85 TYR A CA 1
ATOM 684 C C . TYR A 1 85 ? -3.144 -5.197 -10.517 1.00 93.81 85 TYR A C 1
ATOM 686 O O . TYR A 1 85 ? -2.515 -4.140 -10.568 1.00 93.81 85 TYR A O 1
ATOM 694 N N . LYS A 1 86 ? -4.235 -5.409 -11.256 1.00 92.06 86 LYS A N 1
ATOM 695 C CA . LYS A 1 86 ? -4.772 -4.406 -12.178 1.00 92.06 86 LYS A CA 1
ATOM 696 C C . LYS A 1 86 ? -5.533 -3.339 -11.384 1.00 92.06 86 LYS A C 1
ATOM 698 O O . LYS A 1 86 ? -6.694 -3.544 -11.051 1.00 92.06 86 LYS A O 1
ATOM 703 N N . ALA A 1 87 ? -4.873 -2.214 -11.129 1.00 88.25 87 ALA A N 1
ATOM 704 C CA . ALA A 1 87 ? -5.379 -1.076 -10.361 1.00 88.25 87 ALA A CA 1
ATOM 705 C C . ALA A 1 87 ? -5.071 0.258 -11.059 1.00 88.25 87 ALA A C 1
ATOM 707 O O . ALA A 1 87 ? -4.365 0.306 -12.070 1.00 88.25 87 ALA A O 1
ATOM 708 N N . LYS A 1 88 ? -5.584 1.357 -10.496 1.00 90.88 88 LYS A N 1
ATOM 709 C CA . LYS A 1 88 ? -5.230 2.735 -10.876 1.00 90.88 88 LYS A CA 1
ATOM 710 C C . LYS A 1 88 ? -3.745 3.048 -10.649 1.00 90.88 88 LYS A C 1
ATOM 712 O O . LYS A 1 88 ? -3.166 3.837 -11.393 1.00 90.88 88 LYS A O 1
ATOM 717 N N . TYR A 1 89 ? -3.152 2.455 -9.617 1.00 91.81 89 TYR A N 1
ATOM 718 C CA . TYR A 1 89 ? -1.748 2.620 -9.244 1.00 91.81 89 TYR A CA 1
ATOM 719 C C . TYR A 1 89 ? -0.925 1.401 -9.675 1.00 91.81 89 TYR A C 1
ATOM 721 O O . TYR A 1 89 ? -1.470 0.319 -9.890 1.00 91.81 89 TYR A O 1
ATOM 729 N N . GLU A 1 90 ? 0.395 1.564 -9.810 1.00 92.94 90 GLU A N 1
ATOM 730 C CA . GLU A 1 90 ? 1.282 0.435 -10.101 1.00 92.94 90 GLU A CA 1
ATOM 731 C C . GLU A 1 90 ? 1.344 -0.457 -8.851 1.00 92.94 90 GLU A C 1
ATOM 733 O O . GLU A 1 90 ? 2.047 -0.138 -7.893 1.00 92.94 90 GLU A O 1
ATOM 738 N N . THR A 1 91 ? 0.581 -1.552 -8.841 1.00 95.00 91 THR A N 1
ATOM 739 C CA . THR A 1 91 ? 0.421 -2.418 -7.665 1.00 95.00 91 THR A CA 1
ATOM 740 C C . THR A 1 91 ? 0.860 -3.845 -7.963 1.00 95.00 91 THR A C 1
ATOM 742 O O . THR A 1 91 ? 0.446 -4.454 -8.950 1.00 95.00 91 THR A O 1
ATOM 745 N N . ALA A 1 92 ? 1.656 -4.412 -7.063 1.00 94.62 92 ALA A N 1
ATOM 746 C CA . ALA A 1 92 ? 1.968 -5.832 -7.038 1.00 94.62 92 ALA A CA 1
ATOM 747 C C . ALA A 1 92 ? 1.623 -6.427 -5.677 1.00 94.62 92 ALA A C 1
ATOM 749 O O . ALA A 1 92 ? 1.680 -5.760 -4.646 1.00 94.62 92 ALA A O 1
ATOM 750 N N . THR A 1 93 ? 1.271 -7.701 -5.683 1.00 94.12 93 THR A N 1
ATOM 751 C CA . THR A 1 93 ? 0.711 -8.425 -4.544 1.00 94.12 93 THR A CA 1
ATOM 752 C C . THR A 1 93 ? 1.488 -9.717 -4.322 1.00 94.12 93 THR A C 1
ATOM 754 O O . THR A 1 93 ? 2.082 -10.261 -5.255 1.00 94.12 93 THR A O 1
ATOM 757 N N . TRP A 1 94 ? 1.490 -10.195 -3.084 1.00 92.00 94 TRP A N 1
ATOM 758 C CA . TRP A 1 94 ? 1.966 -11.513 -2.665 1.00 92.00 94 TRP A CA 1
ATOM 759 C C . TRP A 1 94 ? 1.035 -12.038 -1.556 1.00 92.00 94 TRP A C 1
ATOM 761 O O . TRP A 1 94 ? 0.223 -11.262 -1.045 1.00 92.00 94 TRP A O 1
ATOM 771 N N . PRO A 1 95 ? 1.152 -13.302 -1.109 1.00 88.19 95 PRO A N 1
ATOM 772 C CA . PRO A 1 95 ? 0.179 -13.908 -0.192 1.00 88.19 95 PRO A CA 1
ATOM 773 C C . PRO A 1 95 ? -0.019 -13.181 1.143 1.00 88.19 95 PRO A C 1
ATOM 775 O O . PRO A 1 95 ? -0.985 -13.431 1.850 1.00 88.19 95 PRO A O 1
ATOM 778 N N . ARG A 1 96 ? 0.903 -12.288 1.517 1.00 88.19 96 ARG A N 1
ATOM 779 C CA . ARG A 1 96 ? 0.885 -11.569 2.797 1.00 88.19 96 ARG A CA 1
ATOM 780 C C . ARG A 1 96 ? 0.941 -10.055 2.637 1.00 88.19 96 ARG A C 1
ATOM 782 O O . ARG A 1 96 ? 1.343 -9.363 3.573 1.00 88.19 96 ARG A O 1
ATOM 789 N N . GLY A 1 97 ? 0.637 -9.520 1.459 1.00 92.25 97 GLY A N 1
ATOM 790 C CA . GLY A 1 97 ? 0.667 -8.078 1.283 1.00 92.25 97 GLY A CA 1
ATOM 791 C C . GLY A 1 97 ? 0.693 -7.588 -0.151 1.00 92.25 97 GLY A C 1
ATOM 792 O O . GLY A 1 97 ? 0.500 -8.325 -1.115 1.00 92.25 97 GLY A O 1
ATOM 793 N N . ALA A 1 98 ? 0.940 -6.291 -0.268 1.00 94.50 98 ALA A N 1
ATOM 794 C CA . ALA A 1 98 ? 1.041 -5.599 -1.536 1.00 94.50 98 ALA A CA 1
ATOM 795 C C . ALA A 1 98 ? 1.986 -4.402 -1.449 1.00 94.50 98 ALA A C 1
ATOM 797 O O . ALA A 1 98 ? 2.171 -3.801 -0.390 1.00 94.50 98 ALA A O 1
ATOM 798 N N . ALA A 1 99 ? 2.568 -4.047 -2.585 1.00 94.19 99 ALA A N 1
ATOM 799 C CA . ALA A 1 99 ? 3.320 -2.826 -2.786 1.00 94.19 99 ALA A CA 1
ATOM 800 C C . ALA A 1 99 ? 2.622 -2.040 -3.891 1.00 94.19 99 ALA A C 1
ATOM 802 O O . ALA A 1 99 ? 2.441 -2.558 -4.991 1.00 94.19 99 ALA A O 1
ATOM 803 N N . SER A 1 100 ? 2.237 -0.806 -3.587 1.00 94.38 100 SER A N 1
ATOM 804 C CA . SER A 1 100 ? 1.692 0.133 -4.565 1.00 94.38 100 SER A CA 1
ATOM 805 C C . SER A 1 100 ? 2.647 1.294 -4.748 1.00 94.38 100 SER A C 1
ATOM 807 O O . SER A 1 100 ? 3.222 1.779 -3.774 1.00 94.38 100 SER A O 1
ATOM 809 N N . VAL A 1 101 ? 2.784 1.761 -5.983 1.00 92.19 101 VAL A N 1
ATOM 810 C CA . VAL A 1 101 ? 3.628 2.889 -6.371 1.00 92.19 101 VAL A CA 1
ATOM 811 C C . VAL A 1 101 ? 2.788 3.907 -7.135 1.00 92.19 101 VAL A C 1
ATOM 813 O O . VAL A 1 101 ? 1.985 3.561 -8.004 1.00 92.19 101 VAL A O 1
ATOM 816 N N . MET A 1 102 ? 3.006 5.184 -6.834 1.00 89.88 102 MET A N 1
ATOM 817 C CA . MET A 1 102 ? 2.541 6.300 -7.650 1.00 89.88 102 MET A CA 1
ATOM 818 C C . MET A 1 102 ? 3.706 7.207 -8.034 1.00 89.88 102 MET A C 1
ATOM 820 O O . MET A 1 102 ? 4.660 7.380 -7.274 1.00 89.88 102 MET A O 1
ATOM 824 N N . ARG A 1 103 ? 3.618 7.820 -9.214 1.00 87.50 103 ARG A N 1
ATOM 825 C CA . ARG A 1 103 ? 4.557 8.869 -9.624 1.00 87.50 103 ARG A CA 1
ATOM 826 C C . ARG A 1 103 ? 4.219 10.154 -8.885 1.00 87.50 103 ARG A C 1
ATOM 828 O O . ARG A 1 103 ? 3.075 10.601 -8.915 1.00 87.50 103 ARG A O 1
ATOM 835 N N . CYS A 1 104 ? 5.207 10.721 -8.213 1.00 84.25 104 CYS A N 1
ATOM 836 C CA . CYS A 1 104 ? 5.055 11.913 -7.401 1.00 84.25 104 CYS A CA 1
ATOM 837 C C . CYS A 1 104 ? 6.428 12.556 -7.215 1.00 84.25 104 CYS A C 1
ATOM 839 O O . CYS A 1 104 ? 7.304 11.963 -6.594 1.00 84.25 104 CYS A O 1
ATOM 841 N N . LEU A 1 105 ? 6.625 13.765 -7.740 1.00 80.00 105 LEU A N 1
ATOM 842 C CA . LEU A 1 105 ? 7.868 14.501 -7.521 1.00 80.00 105 LEU A CA 1
ATOM 843 C C . LEU A 1 105 ? 7.916 14.978 -6.069 1.00 80.00 105 LEU A C 1
ATOM 845 O O . LEU A 1 105 ? 7.043 15.723 -5.627 1.00 80.00 105 LEU A O 1
ATOM 849 N N . ARG A 1 106 ? 8.924 14.574 -5.299 1.00 75.62 106 ARG A N 1
ATOM 850 C CA . ARG A 1 106 ? 9.107 15.148 -3.965 1.00 75.62 106 ARG A CA 1
ATOM 851 C C . ARG A 1 106 ? 9.522 16.608 -4.115 1.00 75.62 106 ARG A C 1
ATOM 853 O O . ARG A 1 106 ? 10.342 16.939 -4.967 1.00 75.62 106 ARG A O 1
ATOM 860 N N . GLU A 1 107 ? 8.950 17.486 -3.292 1.00 67.12 107 GLU A N 1
ATOM 861 C CA . GLU A 1 107 ? 9.167 18.929 -3.430 1.00 67.12 107 GLU A CA 1
ATOM 862 C C . GLU A 1 107 ? 10.660 19.329 -3.495 1.00 67.12 107 GLU A C 1
ATOM 864 O O . GLU A 1 107 ? 11.486 18.726 -2.794 1.00 67.12 107 GLU A O 1
ATOM 869 N N . PRO A 1 108 ? 11.002 20.404 -4.242 1.00 55.53 108 PRO A N 1
ATOM 870 C CA . PRO A 1 108 ? 12.387 20.812 -4.520 1.00 55.53 108 PRO A CA 1
ATOM 871 C C . PRO A 1 108 ? 13.227 21.144 -3.280 1.00 55.53 108 PRO A C 1
ATOM 873 O O . PRO A 1 108 ? 14.452 21.138 -3.337 1.00 55.53 108 PRO A O 1
ATOM 876 N N . SER A 1 109 ? 12.582 21.443 -2.146 1.00 54.47 109 SER A N 1
ATOM 877 C CA . SER A 1 109 ? 13.275 21.681 -0.869 1.00 54.47 109 SER A CA 1
ATOM 878 C C . SER A 1 109 ? 13.919 20.417 -0.287 1.00 54.47 109 SER A C 1
ATOM 880 O O . SER A 1 109 ? 14.776 20.511 0.593 1.00 54.47 109 SER A O 1
ATOM 882 N N . SER A 1 110 ? 13.543 19.231 -0.777 1.00 56.25 110 SER A N 1
ATOM 883 C CA . SER A 1 110 ? 14.216 17.987 -0.432 1.00 56.25 110 SER A CA 1
ATOM 884 C C . SER A 1 110 ? 15.396 17.765 -1.381 1.00 56.25 110 SER A C 1
ATOM 886 O O . SER A 1 110 ? 15.220 17.626 -2.587 1.00 56.25 110 SER A O 1
ATOM 888 N N . LYS A 1 111 ? 16.611 17.647 -0.8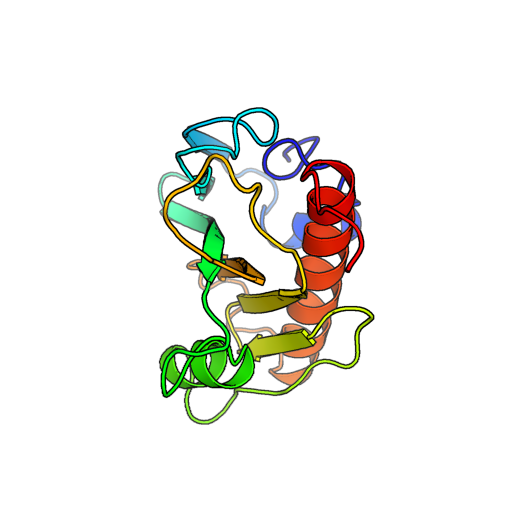37 1.00 54.41 111 LYS A N 1
ATOM 889 C CA . LYS A 1 111 ? 17.827 17.264 -1.588 1.00 54.41 111 LYS A CA 1
ATOM 890 C C . LYS A 1 111 ? 17.752 15.873 -2.241 1.00 54.41 111 LYS A C 1
ATOM 892 O O . LYS A 1 111 ? 18.732 15.428 -2.819 1.00 54.41 111 LYS A O 1
ATOM 897 N N . SER A 1 112 ? 16.635 15.168 -2.063 1.00 62.38 112 SER A N 1
ATOM 898 C CA . SER A 1 112 ? 16.502 13.758 -2.390 1.00 62.38 112 SER A CA 1
ATOM 899 C C . SER A 1 112 ? 16.422 13.561 -3.904 1.00 62.38 112 SER A C 1
ATOM 901 O O . SER A 1 112 ? 17.293 12.899 -4.441 1.00 62.38 112 SER A O 1
ATOM 903 N N . GLY A 1 113 ? 15.497 14.220 -4.616 1.00 69.75 113 GLY A N 1
ATOM 904 C CA . GLY A 1 113 ? 15.254 13.976 -6.049 1.00 69.75 113 GLY A CA 1
ATOM 905 C C . GLY A 1 113 ? 14.328 12.783 -6.324 1.00 69.75 113 GLY A C 1
ATOM 906 O O . GLY A 1 113 ? 14.260 12.312 -7.455 1.00 69.75 113 GLY A O 1
ATOM 907 N N . ALA A 1 114 ? 13.645 12.272 -5.293 1.00 80.81 114 ALA A N 1
ATOM 908 C CA . ALA A 1 114 ? 12.704 11.163 -5.421 1.00 80.81 114 ALA A CA 1
ATOM 909 C C . ALA A 1 114 ? 11.494 11.584 -6.265 1.00 80.81 114 ALA A C 1
ATOM 911 O O . ALA A 1 114 ? 10.937 12.666 -6.066 1.00 80.81 114 ALA A O 1
ATOM 912 N N . ASP A 1 115 ? 11.081 10.724 -7.190 1.00 83.44 115 ASP A N 1
ATOM 913 C CA . ASP A 1 115 ? 10.022 10.991 -8.170 1.00 83.44 115 ASP A CA 1
ATOM 914 C C . ASP A 1 115 ? 8.860 9.994 -8.093 1.00 83.44 115 ASP A C 1
ATOM 916 O O . ASP A 1 115 ? 7.909 10.037 -8.887 1.00 83.44 115 ASP A O 1
ATOM 920 N N . ARG A 1 116 ? 8.919 9.089 -7.117 1.00 86.88 116 ARG A N 1
ATOM 921 C CA . ARG A 1 116 ? 7.895 8.092 -6.849 1.00 86.88 116 ARG A CA 1
ATOM 922 C C . ARG A 1 116 ? 7.648 7.967 -5.357 1.00 86.88 116 ARG A C 1
ATOM 924 O O . ARG A 1 116 ? 8.537 8.155 -4.528 1.00 86.88 116 ARG A O 1
ATOM 931 N N . PHE A 1 117 ? 6.419 7.604 -5.032 1.00 87.81 117 PHE A N 1
ATOM 932 C CA . PHE A 1 117 ? 5.996 7.296 -3.681 1.00 87.81 117 PHE A CA 1
ATOM 933 C C . PHE A 1 117 ? 5.449 5.877 -3.640 1.00 87.81 117 PHE A C 1
ATOM 935 O O . PHE A 1 117 ? 4.576 5.520 -4.436 1.00 87.81 117 PHE A O 1
ATOM 942 N N . MET A 1 118 ? 5.961 5.073 -2.718 1.00 90.50 118 MET A N 1
ATOM 943 C CA . MET A 1 118 ? 5.577 3.683 -2.545 1.00 90.50 118 MET A CA 1
ATOM 944 C C . MET A 1 118 ? 4.939 3.476 -1.179 1.00 90.50 118 MET A C 1
ATOM 946 O O . MET A 1 118 ? 5.356 4.065 -0.184 1.00 90.50 118 MET A O 1
ATOM 950 N N . VAL A 1 119 ? 3.937 2.605 -1.122 1.00 91.56 119 VAL A N 1
ATOM 951 C CA . VAL A 1 119 ? 3.384 2.090 0.128 1.00 91.56 119 VAL A CA 1
ATOM 952 C C . VAL A 1 119 ? 3.402 0.577 0.074 1.00 91.56 119 VAL A C 1
ATOM 954 O O . VAL A 1 119 ? 2.795 -0.039 -0.802 1.00 91.56 119 VAL A O 1
ATOM 957 N N . VAL A 1 120 ? 4.080 -0.015 1.048 1.00 92.00 120 VAL A N 1
ATOM 958 C CA . VAL A 1 120 ? 4.073 -1.452 1.287 1.00 92.00 120 VAL A CA 1
ATOM 959 C C . VAL A 1 120 ? 3.089 -1.747 2.413 1.00 92.00 120 VAL A C 1
ATOM 961 O O . VAL A 1 120 ? 3.253 -1.260 3.531 1.00 92.00 120 VAL A O 1
ATOM 964 N N . VAL A 1 121 ? 2.080 -2.562 2.125 1.00 92.00 121 VAL A N 1
ATOM 965 C CA . VAL A 1 121 ? 1.174 -3.156 3.112 1.00 92.00 121 VAL A CA 1
ATOM 966 C C . VAL A 1 121 ? 1.632 -4.589 3.334 1.00 92.00 121 VAL A C 1
ATOM 968 O O . VAL A 1 121 ? 1.816 -5.337 2.377 1.00 92.00 121 VAL A O 1
ATOM 971 N N . SER A 1 122 ? 1.882 -4.982 4.577 1.00 89.00 122 SER A N 1
ATOM 972 C CA . SER A 1 122 ? 2.334 -6.336 4.911 1.00 89.00 122 SER A CA 1
ATOM 973 C C . SER A 1 122 ? 1.609 -6.850 6.136 1.00 89.00 122 SER A C 1
ATOM 975 O O . SER A 1 122 ? 1.461 -6.119 7.112 1.00 89.00 122 SER A O 1
ATOM 977 N N . MET A 1 123 ? 1.199 -8.109 6.095 1.00 85.00 123 MET A N 1
ATOM 978 C CA . MET A 1 123 ? 0.640 -8.816 7.234 1.00 85.00 123 MET A CA 1
ATOM 979 C C . MET A 1 123 ? 1.605 -9.871 7.747 1.00 85.00 123 MET A C 1
ATOM 981 O O . MET A 1 123 ? 2.283 -10.548 6.976 1.00 85.00 123 MET A O 1
ATOM 985 N N . ALA A 1 124 ? 1.659 -9.994 9.067 1.00 74.50 124 ALA A N 1
ATOM 986 C CA . ALA A 1 124 ? 2.457 -11.011 9.739 1.00 74.50 124 ALA A CA 1
ATOM 987 C C . ALA A 1 124 ? 1.599 -12.152 10.302 1.00 74.50 124 ALA A C 1
ATOM 989 O O . ALA A 1 124 ? 2.146 -13.209 10.603 1.00 74.50 124 ALA A O 1
ATOM 990 N N . ASN A 1 125 ? 0.281 -11.958 10.429 1.00 64.19 125 ASN A N 1
ATOM 991 C CA . ASN A 1 125 ? -0.579 -12.932 11.088 1.00 64.19 125 ASN A CA 1
ATOM 992 C C . ASN A 1 125 ? -0.940 -14.116 10.174 1.00 64.19 125 ASN A C 1
ATOM 994 O O . ASN A 1 125 ? -1.242 -13.927 8.994 1.00 64.19 125 ASN A O 1
ATOM 998 N N . ALA A 1 126 ? -0.933 -15.315 10.756 1.00 50.81 126 ALA A N 1
ATOM 999 C CA . ALA A 1 126 ? -1.093 -16.592 10.064 1.00 50.81 126 ALA A CA 1
ATOM 1000 C C . ALA A 1 126 ? -2.548 -16.921 9.679 1.00 50.81 126 ALA A C 1
ATOM 1002 O O . ALA A 1 126 ? -2.788 -17.808 8.874 1.00 50.81 126 ALA A O 1
ATOM 1003 N N . ASP A 1 127 ? -3.543 -16.203 10.209 1.00 56.53 127 ASP A N 1
ATOM 1004 C CA . ASP A 1 127 ? -4.955 -16.561 9.993 1.00 56.53 127 ASP A CA 1
ATOM 1005 C C . ASP A 1 127 ? -5.426 -16.358 8.538 1.00 56.53 127 ASP A C 1
ATOM 1007 O O . ASP A 1 127 ? -6.374 -17.012 8.101 1.00 56.53 127 ASP A O 1
ATOM 1011 N N . LEU A 1 128 ? -4.733 -15.517 7.755 1.00 57.41 128 LEU A N 1
ATOM 1012 C CA . LEU A 1 128 ? -4.943 -15.423 6.304 1.00 57.41 128 LEU A CA 1
ATOM 1013 C C . LEU A 1 128 ? -4.134 -16.460 5.505 1.00 57.41 128 LEU A C 1
ATOM 1015 O O . LEU A 1 128 ? -4.292 -16.524 4.293 1.00 57.41 128 LEU A O 1
ATOM 1019 N N . GLU A 1 129 ? -3.289 -17.289 6.130 1.00 53.44 129 GLU A N 1
ATOM 1020 C CA . GLU A 1 129 ? -2.548 -18.359 5.429 1.00 53.44 129 GLU A CA 1
ATOM 1021 C C . GLU A 1 129 ? -3.484 -19.424 4.840 1.00 53.44 129 GLU A C 1
ATOM 1023 O O . GLU A 1 129 ? -3.092 -20.144 3.929 1.00 53.44 129 GLU A O 1
ATOM 1028 N N . ASN A 1 130 ? -4.734 -19.485 5.312 1.00 59.59 130 ASN A N 1
ATOM 1029 C CA . ASN A 1 130 ? -5.781 -20.345 4.756 1.00 59.59 130 ASN A CA 1
ATOM 1030 C C . ASN A 1 130 ? -6.599 -19.672 3.640 1.00 59.59 130 ASN A C 1
ATOM 1032 O O . ASN A 1 130 ? -7.565 -20.257 3.145 1.00 59.59 130 ASN A O 1
ATOM 1036 N N . ILE A 1 131 ? -6.270 -18.434 3.265 1.00 65.19 131 ILE A N 1
ATOM 1037 C CA . ILE A 1 131 ? -6.874 -17.779 2.110 1.00 65.19 131 ILE A CA 1
ATOM 1038 C C . ILE A 1 131 ? -6.167 -18.291 0.859 1.00 65.19 131 ILE A C 1
ATOM 1040 O O . ILE A 1 131 ? -4.950 -18.185 0.741 1.00 65.19 131 ILE A O 1
ATOM 1044 N N . ASP A 1 132 ? -6.950 -18.831 -0.076 1.00 78.94 132 ASP A N 1
ATOM 1045 C CA . ASP A 1 132 ? -6.467 -19.192 -1.407 1.00 78.94 132 ASP A CA 1
ATOM 1046 C C . ASP A 1 132 ? -5.663 -18.039 -2.032 1.00 78.94 132 ASP A C 1
ATOM 1048 O O . ASP A 1 132 ? -6.039 -16.869 -1.906 1.00 78.94 132 ASP A O 1
ATOM 1052 N N . GLY A 1 133 ? -4.561 -18.363 -2.710 1.00 80.25 133 GLY A N 1
ATOM 1053 C CA . GLY A 1 133 ? -3.595 -17.382 -3.200 1.00 80.25 133 GLY A CA 1
ATOM 1054 C C . GLY A 1 133 ? -4.254 -16.285 -4.036 1.00 80.25 133 GLY A C 1
ATOM 1055 O O . GLY A 1 133 ? -3.970 -15.104 -3.839 1.00 80.25 133 GLY A O 1
ATOM 1056 N N . ASP A 1 134 ? -5.206 -16.637 -4.903 1.00 85.88 134 ASP A N 1
ATOM 1057 C CA . ASP A 1 134 ? -5.922 -15.663 -5.733 1.00 85.88 134 ASP A CA 1
ATOM 1058 C C . ASP A 1 134 ? -6.828 -14.733 -4.914 1.00 85.88 134 ASP A C 1
ATOM 1060 O O . ASP A 1 134 ? -6.857 -13.523 -5.165 1.00 85.88 134 ASP A O 1
ATOM 1064 N N . ARG A 1 135 ? -7.485 -15.246 -3.867 1.00 87.00 135 ARG A N 1
ATOM 1065 C CA . ARG A 1 135 ? -8.250 -14.407 -2.934 1.00 87.00 135 ARG A CA 1
ATOM 1066 C C . ARG A 1 135 ? -7.328 -13.481 -2.136 1.00 87.00 135 ARG A C 1
ATOM 1068 O O . ARG A 1 135 ? -7.688 -12.323 -1.924 1.00 87.00 135 ARG A O 1
ATOM 1075 N N . ALA A 1 136 ? -6.139 -13.935 -1.736 1.00 86.81 136 ALA A N 1
ATOM 1076 C CA . ALA A 1 136 ? -5.155 -13.085 -1.061 1.0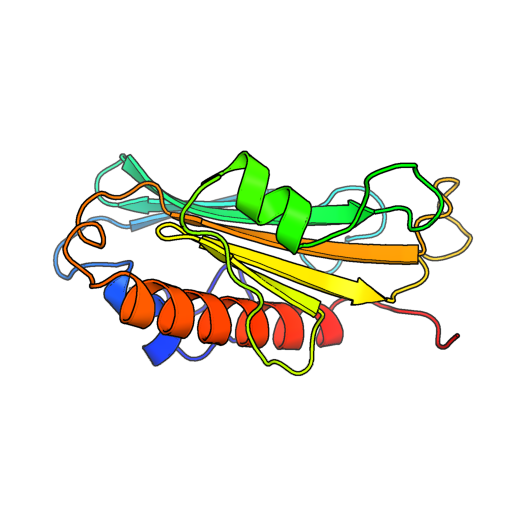0 86.81 136 ALA A CA 1
ATOM 1077 C C . ALA A 1 136 ? -4.665 -11.962 -1.992 1.00 86.81 136 ALA A C 1
ATOM 1079 O O . ALA A 1 136 ? -4.612 -10.797 -1.592 1.00 86.81 136 ALA A O 1
ATOM 1080 N N . HIS A 1 137 ? -4.381 -12.290 -3.254 1.00 90.50 137 HIS A N 1
ATOM 1081 C CA . HIS A 1 137 ? -4.004 -11.320 -4.280 1.00 90.50 137 HIS A CA 1
ATOM 1082 C C . HIS A 1 137 ? -5.072 -10.247 -4.490 1.00 90.50 137 HIS A C 1
ATOM 1084 O O . HIS A 1 137 ? -4.756 -9.056 -4.493 1.00 90.50 137 HIS A O 1
ATOM 1090 N N . GLU A 1 138 ? -6.333 -10.647 -4.639 1.00 91.81 138 GLU A N 1
ATOM 1091 C CA . GLU A 1 138 ? -7.438 -9.708 -4.815 1.00 91.81 138 GLU A CA 1
ATOM 1092 C C . GLU A 1 138 ? -7.632 -8.827 -3.575 1.00 91.81 138 GLU A C 1
ATOM 1094 O O . GLU A 1 138 ? -7.762 -7.606 -3.687 1.00 91.81 138 GLU A O 1
ATOM 1099 N N . TYR A 1 139 ? -7.601 -9.433 -2.389 1.00 91.06 139 TYR A N 1
ATOM 1100 C CA . TYR A 1 139 ? -7.765 -8.736 -1.120 1.00 91.06 139 TYR A CA 1
ATOM 1101 C C . TYR A 1 139 ? -6.692 -7.659 -0.906 1.00 91.06 139 TYR A C 1
ATOM 1103 O O . TYR A 1 139 ? -7.009 -6.481 -0.713 1.00 91.06 139 TYR A O 1
ATOM 1111 N N . PHE A 1 140 ? -5.413 -8.033 -1.003 1.00 92.06 140 PHE A N 1
ATOM 1112 C CA . PHE A 1 140 ? -4.313 -7.088 -0.823 1.00 92.06 140 PHE A CA 1
ATOM 1113 C C . PHE A 1 140 ? -4.221 -6.070 -1.958 1.00 92.06 140 PHE A C 1
ATOM 1115 O O . PHE A 1 140 ? -3.839 -4.927 -1.705 1.00 92.06 140 PHE A O 1
ATOM 1122 N N . GLY A 1 141 ? -4.607 -6.446 -3.179 1.00 94.31 141 GLY A N 1
ATOM 1123 C CA . GLY A 1 141 ? -4.717 -5.526 -4.306 1.00 94.31 141 GLY A CA 1
ATOM 1124 C C . GLY A 1 141 ? -5.697 -4.390 -4.017 1.00 94.31 141 GLY A C 1
ATOM 1125 O O . GLY A 1 141 ? -5.306 -3.221 -4.037 1.00 94.31 141 GLY A O 1
ATOM 1126 N N . LYS A 1 142 ? -6.940 -4.731 -3.648 1.00 95.12 142 LYS A N 1
ATOM 1127 C CA . LYS A 1 142 ? -7.988 -3.755 -3.298 1.00 95.12 142 LYS A CA 1
ATOM 1128 C C . LYS A 1 142 ? -7.592 -2.877 -2.120 1.00 95.12 142 LYS A C 1
ATOM 1130 O O . LYS A 1 142 ? -7.776 -1.661 -2.163 1.00 95.12 142 LYS A O 1
ATOM 1135 N N . LEU A 1 143 ? -7.038 -3.475 -1.066 1.00 93.75 143 LEU A N 1
ATOM 1136 C CA . LEU A 1 143 ? -6.624 -2.707 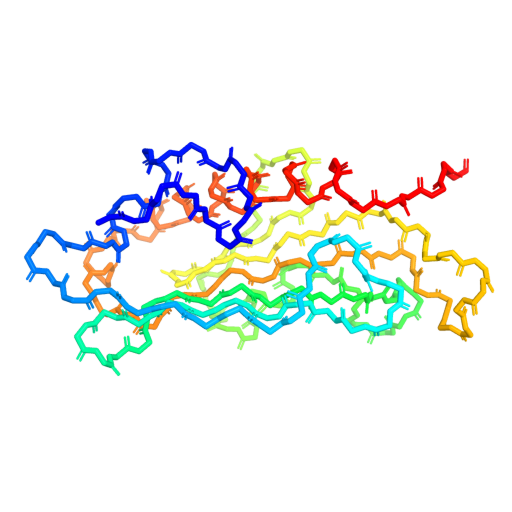0.101 1.00 93.75 143 LEU A CA 1
ATOM 1137 C C . LEU A 1 143 ? -5.491 -1.734 -0.233 1.00 93.75 143 LEU A C 1
ATOM 1139 O O . LEU A 1 143 ? -5.537 -0.578 0.179 1.00 93.75 143 LEU A O 1
ATOM 1143 N N . SER A 1 144 ? -4.470 -2.188 -0.960 1.00 94.31 144 SER A N 1
ATOM 1144 C CA . SER A 1 144 ? -3.325 -1.347 -1.310 1.00 94.31 144 SER A CA 1
ATOM 1145 C C . SER A 1 144 ? -3.728 -0.192 -2.221 1.00 94.31 144 SER A C 1
ATOM 1147 O O . SER A 1 144 ? -3.263 0.927 -2.016 1.00 94.31 144 SER A O 1
ATOM 1149 N N . GLU A 1 145 ? -4.644 -0.432 -3.162 1.00 94.88 145 GLU A N 1
ATOM 1150 C CA . GLU A 1 145 ? -5.230 0.612 -4.002 1.00 94.88 145 GLU A CA 1
ATOM 1151 C C . GLU A 1 145 ? -5.999 1.648 -3.170 1.00 94.88 145 GLU A C 1
ATOM 1153 O O . GLU A 1 145 ? -5.756 2.844 -3.315 1.00 94.88 145 GLU A O 1
ATOM 1158 N N . ALA A 1 146 ? -6.858 1.211 -2.243 1.00 94.94 146 ALA A N 1
ATOM 1159 C CA . ALA A 1 146 ? -7.615 2.117 -1.377 1.00 94.94 146 ALA A CA 1
ATOM 1160 C C . ALA A 1 146 ? -6.710 2.934 -0.439 1.00 94.94 146 ALA A C 1
ATOM 1162 O O . ALA A 1 146 ? -6.925 4.130 -0.240 1.00 94.94 146 ALA A O 1
ATOM 1163 N N . VAL A 1 147 ? -5.667 2.308 0.111 1.00 92.81 147 VAL A N 1
ATOM 1164 C CA . VAL A 1 147 ? -4.634 2.997 0.894 1.00 92.81 147 VAL A CA 1
ATOM 1165 C C . VAL A 1 147 ? -3.936 4.041 0.030 1.00 92.81 147 VAL A C 1
ATOM 1167 O O . VAL A 1 147 ? -3.828 5.192 0.443 1.00 92.81 147 VAL A O 1
ATOM 1170 N N . MET A 1 148 ? -3.486 3.671 -1.170 1.00 92.44 148 MET A N 1
ATOM 1171 C CA . MET A 1 148 ? -2.771 4.585 -2.058 1.00 92.44 148 MET A CA 1
ATOM 1172 C C . MET A 1 148 ? -3.648 5.760 -2.511 1.00 92.44 148 MET A C 1
ATOM 1174 O O . MET A 1 148 ? -3.164 6.889 -2.582 1.00 92.44 148 MET A O 1
ATOM 1178 N N . GLU A 1 149 ? -4.942 5.532 -2.738 1.00 93.88 149 GLU A N 1
ATOM 1179 C CA . GLU A 1 149 ? -5.913 6.587 -3.038 1.00 93.88 149 GLU A CA 1
ATOM 1180 C C . GLU A 1 149 ? -5.962 7.630 -1.912 1.00 93.88 149 GLU A C 1
ATOM 1182 O O . GLU A 1 149 ? -5.790 8.824 -2.166 1.00 93.88 149 GLU A O 1
ATOM 1187 N N . GLU A 1 150 ? -6.110 7.196 -0.659 1.00 91.88 150 GLU A N 1
ATOM 1188 C CA . GLU A 1 150 ? -6.123 8.093 0.502 1.00 91.88 150 GLU A CA 1
ATOM 1189 C C . GLU A 1 150 ? -4.785 8.807 0.717 1.00 91.88 150 GLU A C 1
ATOM 1191 O O . GLU A 1 150 ? -4.747 9.998 1.040 1.00 91.88 150 GLU A O 1
ATOM 1196 N N . VAL A 1 151 ? -3.673 8.111 0.491 1.00 89.12 151 VAL A N 1
ATOM 1197 C CA . VAL A 1 151 ? -2.334 8.704 0.558 1.00 89.12 151 VAL A CA 1
ATOM 1198 C C . VAL A 1 151 ? -2.165 9.787 -0.504 1.00 89.12 151 VAL A C 1
ATOM 1200 O O . VAL A 1 151 ? -1.684 10.873 -0.182 1.00 89.12 151 VAL A O 1
ATOM 1203 N N . SER A 1 152 ? -2.614 9.546 -1.738 1.00 88.56 152 SER A N 1
ATOM 1204 C CA . SER A 1 152 ? -2.503 10.503 -2.846 1.00 88.56 152 SER A CA 1
ATOM 1205 C C . SER A 1 152 ? -3.249 11.818 -2.594 1.00 88.56 152 SER A C 1
ATOM 1207 O O . SER A 1 152 ? -2.851 12.859 -3.108 1.00 88.56 152 SER A O 1
ATOM 1209 N N . LYS A 1 153 ? -4.287 11.798 -1.746 1.00 87.62 153 LYS A N 1
ATOM 1210 C CA . LYS A 1 153 ? -5.018 12.998 -1.306 1.00 87.62 153 LYS A CA 1
ATOM 1211 C C . LYS A 1 153 ? -4.274 13.782 -0.223 1.00 87.62 153 LYS A C 1
ATOM 1213 O O . LYS A 1 153 ? -4.496 14.982 -0.072 1.00 87.62 153 LYS A O 1
ATOM 1218 N N . LYS A 1 154 ? -3.441 13.107 0.576 1.00 84.50 154 LYS A N 1
ATOM 1219 C CA . LYS A 1 154 ? -2.722 13.708 1.710 1.00 84.50 154 LYS A CA 1
ATOM 1220 C C . LYS A 1 154 ? -1.331 14.206 1.324 1.00 84.50 154 LYS A C 1
ATOM 1222 O O . LYS A 1 154 ? -0.895 15.225 1.862 1.00 84.50 154 LYS A O 1
ATOM 1227 N N . ILE A 1 155 ? -0.643 13.532 0.403 1.00 79.88 155 ILE A N 1
ATOM 1228 C CA . ILE A 1 155 ? 0.664 13.989 -0.067 1.00 79.88 155 ILE A CA 1
ATOM 1229 C C . ILE A 1 155 ? 0.517 15.071 -1.142 1.00 79.88 155 ILE A C 1
ATOM 1231 O O . ILE A 1 155 ? -0.353 15.014 -2.007 1.00 79.88 155 ILE A O 1
ATOM 1235 N N . LYS A 1 156 ? 1.391 16.078 -1.097 1.00 75.56 156 LYS A N 1
ATOM 1236 C CA . LYS A 1 156 ? 1.470 17.092 -2.150 1.00 75.56 156 LYS A CA 1
ATOM 1237 C C . LYS A 1 156 ? 2.414 16.598 -3.236 1.00 75.56 156 LYS A C 1
ATOM 1239 O O . LYS A 1 156 ? 3.626 16.649 -3.055 1.00 75.56 156 LYS A O 1
ATOM 1244 N N . CYS A 1 157 ? 1.848 16.141 -4.344 1.00 74.00 157 CYS A N 1
ATOM 1245 C CA . CYS A 1 157 ? 2.595 15.892 -5.570 1.00 74.00 157 CYS A CA 1
ATOM 1246 C C . CYS A 1 157 ? 2.501 17.139 -6.455 1.00 74.00 157 CYS A C 1
ATOM 1248 O O . CYS A 1 157 ? 1.394 17.481 -6.885 1.00 74.00 157 CYS A O 1
ATOM 1250 N N . PRO A 1 158 ? 3.615 17.833 -6.746 1.00 65.44 158 PRO A N 1
ATOM 1251 C CA . PRO A 1 158 ? 3.672 18.759 -7.863 1.00 65.44 158 PRO A CA 1
ATOM 1252 C C . PRO A 1 158 ? 3.196 18.014 -9.109 1.00 65.44 158 PRO A C 1
ATOM 1254 O O . PRO A 1 158 ? 3.564 16.853 -9.323 1.00 65.44 158 PRO A O 1
ATOM 1257 N N . LYS A 1 159 ? 2.341 18.660 -9.906 1.00 52.12 159 LYS A N 1
ATOM 1258 C CA . LYS A 1 159 ? 2.004 18.116 -11.221 1.00 52.12 159 LYS A CA 1
ATOM 1259 C C . LYS A 1 159 ? 3.301 18.019 -12.041 1.00 52.12 159 LYS A C 1
ATOM 1261 O O . LYS A 1 159 ? 4.129 18.923 -11.901 1.00 52.12 159 LYS A O 1
ATOM 1266 N N . PRO A 1 160 ? 3.488 16.935 -12.812 1.00 48.62 160 PRO A N 1
ATOM 1267 C CA . PRO A 1 160 ? 4.606 16.834 -13.741 1.00 48.62 160 PRO A CA 1
ATOM 1268 C C . PRO A 1 160 ? 4.602 17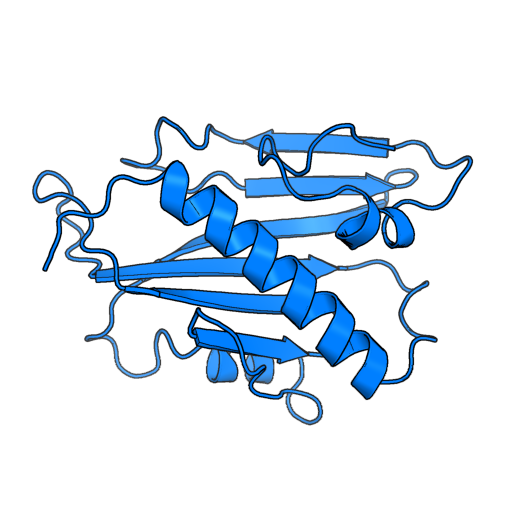.989 -14.747 1.00 48.62 160 PRO A C 1
ATOM 1270 O O . PRO A 1 160 ? 3.497 18.502 -15.055 1.00 48.62 160 PRO A O 1
#

Secondary structure (DSSP, 8-state):
--SSBTTB---GGGTGGGS-TT--EEEEEES-TT-TTT---EEEEEETTEEEEEEEEEEE-TTSTT-S-HHHHHHHH-SSS-EEE-SSSEEEEETTEEEEEEE-PPPTTSTT---EEEEEEEE--GGGGGS-HHHHHHHHHHHHHHHHHHHHHHS-PPP-

Radius of gyration: 15.38 Å; chains: 1; bounding box: 34×42×36 Å

pLDDT: mean 79.85, std 12.34, range [48.62, 95.12]